Protein AF-A0A1G2T313-F1 (afdb_monomer)

Secondary structure (DSSP, 8-state):
-----S-HHHHHHGGG---HHHHHHHHHHTT-EEEEETTEEEEEE-TT---SS-GGGEEEEE-SS--HHHHHHHHHHHHHHT--HHHHHHHTT--

Foldseek 3Di:
DDPDQPCVVVLQVLQVPWDLVLVVQLLVLVVWDWDDDDPAWIFTFHPVDPPPPDPNTTQATRDPGDGSVRSSVSLSSVVVVPDDNVSSCVSSVND

Organism: NCBI:txid1802737

pLDDT: mean 89.37, std 10.84, range [43.0, 97.31]

Sequence (95 aa):
MSNDIKHKDLYLKLGNIKRAEEWLKAAETLNLRICGGGKHPYTIRDPKKPDDNGKGSLIAVIQTTLHKTINQKIFKEILKFGIPEEDIWRALDLL

Radius of gyration: 12.61 Å; Cα contacts (8 Å, |Δi|>4): 124; chains: 1; bounding box: 36×22×30 Å

Mean predicted aligned error: 4.47 Å

Nearest PDB structures (foldseek):
  4pav-assembly1_A  TM=7.462E-01  e=2.435E+00  Staphylococcus aureus
  4qfg-assembly1_A  TM=3.713E-01  e=2.148E+00  Rattus norvegicus
  8opt-assembly1_A  TM=2.198E-01  e=4.021E+00  Homo sapiens
  8oef-assembly1_A  TM=1.638E-01  e=3.776E+00  Homo sapiens

Structure (mmCIF, N/CA/C/O backbone):
data_AF-A0A1G2T313-F1
#
_entry.id   AF-A0A1G2T313-F1
#
loop_
_atom_site.group_PDB
_atom_site.id
_atom_site.type_symbol
_atom_site.label_atom_id
_atom_site.label_alt_id
_atom_site.label_comp_id
_atom_site.label_asym_id
_atom_site.label_entity_id
_atom_site.label_seq_id
_atom_site.pdbx_PDB_ins_code
_atom_site.Cartn_x
_atom_site.Cartn_y
_atom_site.Cartn_z
_atom_site.occupancy
_atom_site.B_iso_or_equiv
_atom_site.auth_seq_id
_atom_site.auth_comp_id
_atom_site.auth_asym_id
_atom_site.auth_atom_id
_atom_site.pdbx_PDB_model_num
ATOM 1 N N . MET A 1 1 ? -10.663 13.465 -9.514 1.00 43.00 1 MET A N 1
ATOM 2 C CA . MET A 1 1 ? -10.858 12.091 -9.009 1.00 43.00 1 MET A CA 1
ATOM 3 C C . MET A 1 1 ? -10.997 12.194 -7.507 1.00 43.00 1 MET A C 1
ATOM 5 O O . MET A 1 1 ? -10.080 12.696 -6.868 1.00 43.00 1 MET A O 1
ATOM 9 N N . SER A 1 2 ? -12.178 11.890 -6.978 1.00 43.44 2 SER A N 1
ATOM 10 C CA . SER A 1 2 ? -12.485 12.085 -5.562 1.00 43.44 2 SER A CA 1
ATOM 11 C C . SER A 1 2 ? -11.604 11.170 -4.711 1.00 43.44 2 SER A C 1
ATOM 13 O O . SER A 1 2 ? -11.679 9.954 -4.835 1.00 43.44 2 SER A O 1
ATOM 15 N N . ASN A 1 3 ? -10.760 11.761 -3.862 1.00 58.81 3 ASN A N 1
ATOM 16 C CA . ASN A 1 3 ? -9.906 11.075 -2.879 1.00 58.81 3 ASN A CA 1
ATOM 17 C C . ASN A 1 3 ? -10.719 10.536 -1.681 1.00 58.81 3 ASN A C 1
ATOM 19 O O . ASN A 1 3 ? -10.200 10.442 -0.566 1.00 58.81 3 ASN A O 1
ATOM 23 N N . ASP A 1 4 ? -12.005 10.255 -1.879 1.00 78.62 4 ASP A N 1
ATOM 24 C CA . ASP A 1 4 ? -12.901 9.831 -0.815 1.00 78.62 4 ASP A CA 1
ATOM 25 C C . ASP A 1 4 ? -12.676 8.35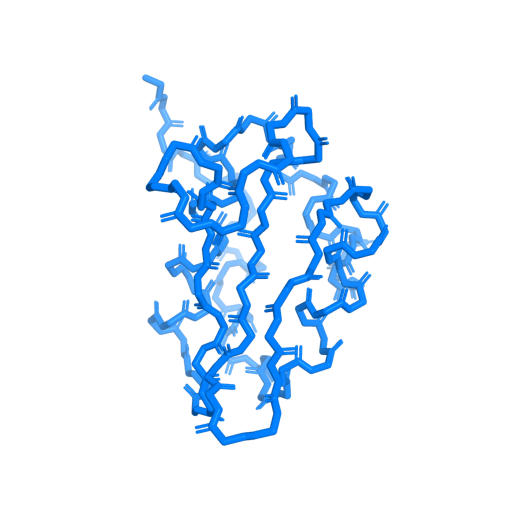1 -0.539 1.00 78.62 4 ASP A C 1
ATOM 27 O O . ASP A 1 4 ? -13.216 7.473 -1.205 1.00 78.62 4 ASP A O 1
ATOM 31 N N . ILE A 1 5 ? -11.827 8.101 0.453 1.00 88.31 5 ILE A N 1
ATOM 32 C CA . ILE A 1 5 ? -11.585 6.771 1.000 1.00 88.31 5 ILE A CA 1
ATOM 33 C C . ILE A 1 5 ? -12.864 6.318 1.703 1.00 88.31 5 ILE A C 1
ATOM 35 O O . ILE A 1 5 ? -13.298 6.949 2.677 1.00 88.31 5 ILE A O 1
ATOM 39 N N . LYS A 1 6 ? -13.461 5.238 1.200 1.00 91.19 6 LYS A N 1
ATOM 40 C CA . LYS A 1 6 ? -14.725 4.676 1.682 1.00 91.19 6 LYS A CA 1
ATOM 41 C C . LYS A 1 6 ? -14.549 4.050 3.065 1.00 91.19 6 LYS A C 1
ATOM 43 O O . LYS A 1 6 ? -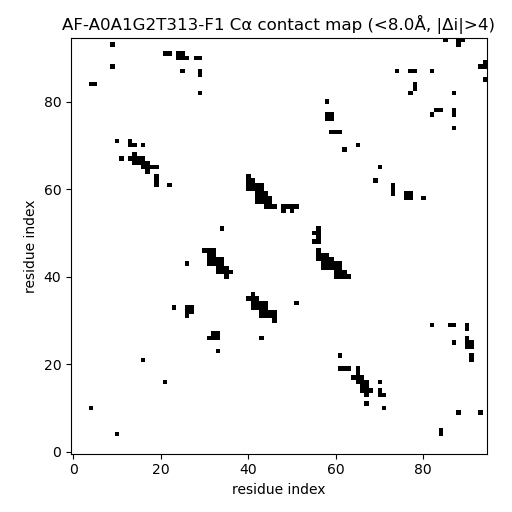15.303 4.381 3.981 1.00 91.19 6 LYS A O 1
ATOM 48 N N . HIS A 1 7 ? -13.518 3.225 3.255 1.00 92.62 7 HIS A N 1
ATOM 49 C CA . HIS A 1 7 ? -13.256 2.525 4.519 1.00 92.62 7 HIS A CA 1
ATOM 50 C C . HIS A 1 7 ? -12.354 3.350 5.444 1.00 92.62 7 HIS A C 1
ATOM 52 O O . HIS A 1 7 ? -11.151 3.108 5.595 1.00 92.62 7 HIS A O 1
ATOM 58 N N . LYS A 1 8 ? -12.933 4.384 6.065 1.00 91.94 8 LYS A N 1
ATOM 59 C CA . LYS A 1 8 ? -12.195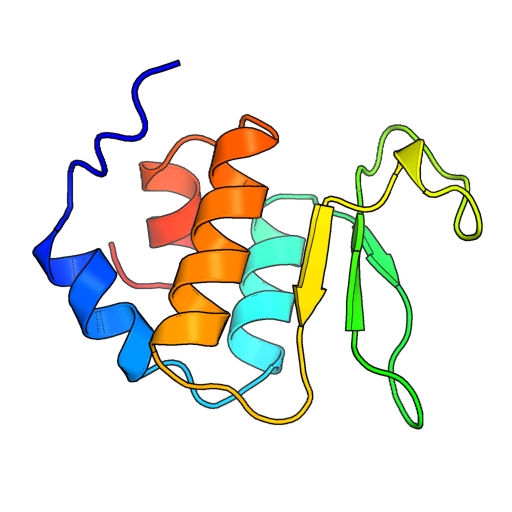 5.297 6.960 1.00 91.94 8 LYS A CA 1
ATOM 60 C C . LYS A 1 8 ? -11.606 4.586 8.181 1.00 91.94 8 LYS A C 1
ATOM 62 O O . LYS A 1 8 ? -10.553 4.996 8.666 1.00 91.94 8 LYS A O 1
ATOM 67 N N . ASP A 1 9 ? -12.256 3.539 8.674 1.00 93.69 9 ASP A N 1
ATOM 68 C CA . ASP A 1 9 ? -11.785 2.727 9.796 1.00 93.69 9 ASP A CA 1
ATOM 69 C C . ASP A 1 9 ? -10.520 1.929 9.425 1.00 93.69 9 ASP A C 1
ATOM 71 O O . ASP A 1 9 ? -9.526 1.991 10.154 1.00 93.69 9 ASP A O 1
ATOM 75 N N . LEU A 1 10 ? -10.497 1.278 8.255 1.00 94.88 10 LEU A N 1
ATOM 76 C CA . LEU A 1 10 ? -9.313 0.581 7.735 1.00 94.88 10 LEU A CA 1
ATOM 77 C C . LEU A 1 10 ? -8.165 1.565 7.478 1.00 94.88 10 LEU A C 1
ATOM 79 O O . LEU A 1 10 ? -7.012 1.322 7.842 1.00 94.88 10 LEU A O 1
ATOM 83 N N . TYR A 1 11 ? -8.493 2.751 6.972 1.00 95.12 11 TYR A N 1
ATOM 84 C CA . TYR A 1 11 ? -7.520 3.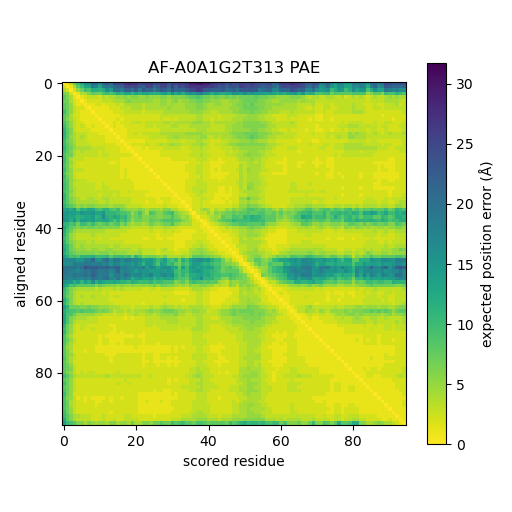816 6.757 1.00 95.12 11 TYR A CA 1
ATOM 85 C C . TYR A 1 11 ? -6.878 4.353 8.048 1.00 95.12 11 TYR A C 1
ATOM 87 O O . TYR A 1 11 ? -5.729 4.815 8.038 1.00 95.12 11 TYR A O 1
ATOM 95 N N . LEU A 1 12 ? -7.578 4.280 9.184 1.00 91.62 12 LEU A N 1
ATOM 96 C CA . LEU A 1 12 ? -6.988 4.550 10.498 1.00 91.62 12 LEU A CA 1
ATOM 97 C C . LEU A 1 12 ? -6.087 3.394 10.959 1.00 91.62 12 LEU A C 1
ATOM 99 O O . LEU A 1 12 ? -5.017 3.661 11.518 1.00 91.62 12 LEU A O 1
ATOM 103 N N . LYS A 1 13 ? -6.472 2.143 10.668 1.00 93.44 13 LYS A N 1
ATOM 104 C CA . LYS A 1 13 ? -5.693 0.927 10.975 1.00 93.44 13 LYS A CA 1
ATOM 105 C C . LYS A 1 13 ? -4.388 0.818 10.188 1.00 93.44 13 LYS A C 1
ATOM 107 O O . LYS A 1 13 ? -3.483 0.137 10.656 1.00 93.44 13 LYS A O 1
ATOM 112 N N . LEU A 1 14 ? -4.210 1.561 9.090 1.00 94.25 14 LEU A N 1
ATOM 113 C CA . LEU A 1 14 ? -2.919 1.665 8.387 1.00 94.25 14 LEU A CA 1
ATOM 114 C C . LEU A 1 14 ? -1.752 2.047 9.312 1.00 94.25 14 LEU A C 1
ATOM 116 O O . LEU A 1 14 ? -0.604 1.733 9.015 1.00 94.25 14 LEU A O 1
ATOM 120 N N . GLY A 1 15 ? -2.007 2.709 10.446 1.00 91.88 15 GLY A N 1
ATOM 121 C CA . GLY A 1 15 ? -0.981 2.967 11.460 1.00 91.88 15 GLY A CA 1
ATOM 122 C C . GLY A 1 15 ? -0.357 1.706 12.075 1.00 91.88 15 GLY A C 1
ATOM 123 O O . GLY A 1 15 ? 0.734 1.814 12.639 1.00 91.88 15 GLY A O 1
ATOM 124 N N . ASN A 1 16 ? -1.003 0.546 11.947 1.00 93.56 16 ASN A N 1
ATOM 125 C CA . ASN A 1 16 ? -0.570 -0.735 12.505 1.00 93.56 16 ASN A CA 1
ATOM 126 C C . ASN A 1 16 ? 0.411 -1.486 11.599 1.00 93.56 16 ASN A C 1
ATOM 128 O O . ASN A 1 16 ? 1.133 -2.338 12.101 1.00 93.56 16 ASN A O 1
ATOM 132 N N . ILE A 1 17 ? 0.498 -1.130 10.314 1.00 94.44 17 ILE A N 1
ATOM 133 C CA . ILE A 1 17 ? 1.494 -1.694 9.397 1.00 94.44 17 ILE A CA 1
AT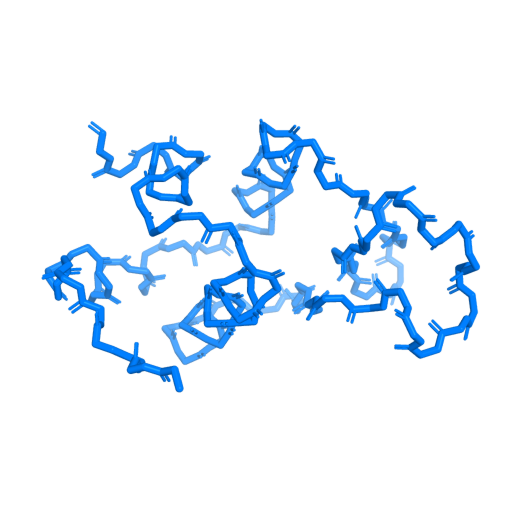OM 134 C C . ILE A 1 17 ? 2.866 -1.155 9.799 1.00 94.44 17 ILE A C 1
ATOM 136 O O . ILE A 1 17 ? 3.136 0.049 9.674 1.00 94.44 17 ILE A O 1
ATOM 140 N N . LYS A 1 18 ? 3.722 -2.031 10.327 1.00 93.88 18 LYS A N 1
ATOM 141 C CA . LYS A 1 18 ? 5.059 -1.659 10.828 1.00 93.88 18 LYS A CA 1
ATOM 142 C C . LYS A 1 18 ? 6.187 -2.197 9.966 1.00 93.88 18 LYS A C 1
ATOM 144 O O . LYS A 1 18 ? 7.300 -1.685 10.059 1.00 93.88 18 LYS A O 1
ATOM 149 N N . ARG A 1 19 ? 5.906 -3.211 9.151 1.00 91.88 19 ARG A N 1
ATOM 150 C CA . ARG A 1 19 ? 6.907 -3.936 8.375 1.00 91.88 19 ARG A CA 1
ATOM 151 C C . ARG A 1 19 ? 6.748 -3.643 6.891 1.00 91.88 19 ARG A C 1
ATOM 153 O O . ARG A 1 19 ? 5.636 -3.655 6.369 1.00 91.88 19 ARG A O 1
ATOM 160 N N . ALA A 1 20 ? 7.863 -3.373 6.215 1.00 92.62 20 ALA A N 1
ATOM 161 C CA . ALA A 1 20 ? 7.869 -3.124 4.775 1.00 92.62 20 ALA A CA 1
ATOM 162 C C . ALA A 1 20 ? 7.302 -4.324 4.007 1.00 92.62 20 ALA A C 1
ATOM 164 O O . ALA A 1 20 ? 6.579 -4.139 3.033 1.00 92.62 20 ALA A O 1
ATOM 165 N N . GLU A 1 21 ? 7.555 -5.533 4.504 1.00 92.50 21 GLU A N 1
ATOM 166 C CA . GLU A 1 21 ? 7.104 -6.814 3.965 1.00 92.50 21 GLU A CA 1
ATOM 167 C C . GLU A 1 21 ? 5.587 -6.887 3.761 1.00 92.50 21 GLU A C 1
ATOM 169 O O . GLU A 1 21 ? 5.138 -7.561 2.840 1.00 92.50 21 GLU A O 1
ATOM 174 N N . GLU A 1 22 ? 4.792 -6.190 4.576 1.00 95.06 22 GLU A N 1
ATOM 175 C CA . GLU A 1 22 ? 3.334 -6.131 4.410 1.00 95.06 22 GLU A CA 1
ATOM 176 C C . GLU A 1 22 ? 2.964 -5.383 3.117 1.00 95.06 22 GLU A C 1
ATOM 178 O O . GLU A 1 22 ? 2.160 -5.866 2.323 1.00 95.06 22 GLU A O 1
ATOM 183 N N . TRP A 1 23 ? 3.630 -4.258 2.837 1.00 96.31 23 TRP A N 1
ATOM 184 C CA . TRP A 1 23 ? 3.463 -3.532 1.574 1.00 96.31 23 TRP A CA 1
ATOM 185 C C . TRP A 1 23 ? 4.065 -4.266 0.377 1.00 96.31 23 TRP A C 1
ATOM 187 O O . TRP A 1 23 ? 3.530 -4.149 -0.723 1.00 96.31 23 TRP A O 1
ATOM 197 N N . LEU A 1 24 ? 5.156 -5.013 0.569 1.00 95.38 24 LEU A N 1
ATOM 198 C CA . LEU A 1 24 ? 5.754 -5.821 -0.498 1.00 95.38 24 LEU A CA 1
ATOM 199 C C . LEU A 1 24 ? 4.799 -6.938 -0.930 1.00 95.38 24 LEU A C 1
ATOM 201 O O . LEU A 1 24 ? 4.475 -7.035 -2.109 1.00 95.38 24 LEU A O 1
ATOM 205 N N . LYS A 1 25 ? 4.255 -7.703 0.022 1.00 96.31 25 LYS A N 1
ATOM 206 C CA . LYS A 1 25 ? 3.250 -8.740 -0.263 1.00 96.31 25 LYS A CA 1
ATOM 207 C C . LYS A 1 25 ? 1.994 -8.166 -0.914 1.00 96.31 25 LYS A C 1
ATOM 209 O O . LYS A 1 25 ? 1.463 -8.755 -1.856 1.00 96.31 25 LYS A O 1
ATOM 214 N N . ALA A 1 26 ? 1.540 -7.002 -0.447 1.00 97.00 26 ALA A N 1
ATOM 215 C CA . ALA A 1 26 ? 0.403 -6.327 -1.055 1.00 97.00 26 ALA A CA 1
ATOM 216 C C . ALA A 1 26 ? 0.703 -5.921 -2.505 1.00 97.00 26 ALA A C 1
ATOM 218 O O . ALA A 1 26 ? -0.100 -6.176 -3.397 1.00 97.00 26 ALA A O 1
ATOM 219 N N . ALA A 1 27 ? 1.877 -5.342 -2.768 1.00 96.25 27 ALA A N 1
ATOM 220 C CA . ALA A 1 27 ? 2.289 -4.972 -4.118 1.00 96.25 27 ALA A CA 1
ATOM 221 C C . ALA A 1 27 ? 2.390 -6.193 -5.052 1.00 96.25 27 ALA A C 1
ATOM 223 O O . ALA A 1 27 ? 1.901 -6.116 -6.178 1.00 96.25 27 ALA A O 1
ATOM 224 N N . GLU A 1 28 ? 2.936 -7.319 -4.582 1.00 95.44 28 GLU A N 1
ATOM 225 C CA . GLU A 1 28 ? 2.962 -8.586 -5.332 1.00 95.44 28 GLU A CA 1
ATOM 226 C C . GLU A 1 28 ? 1.548 -9.078 -5.664 1.00 95.44 28 GLU A C 1
ATOM 228 O O . GLU A 1 28 ? 1.255 -9.384 -6.819 1.00 95.44 28 GLU A O 1
ATOM 233 N N . THR A 1 29 ? 0.644 -9.076 -4.680 1.00 97.19 29 THR A N 1
ATOM 234 C CA . THR A 1 29 ? -0.763 -9.487 -4.852 1.00 97.19 29 THR A CA 1
ATOM 235 C C . THR A 1 29 ? -1.492 -8.614 -5.877 1.00 97.19 29 THR A C 1
ATOM 237 O O . THR A 1 29 ? -2.309 -9.098 -6.659 1.00 97.19 29 THR A O 1
ATOM 240 N N . LEU A 1 30 ? -1.158 -7.324 -5.920 1.00 96.62 30 LEU A N 1
ATOM 241 C CA . LEU A 1 30 ? -1.701 -6.354 -6.872 1.00 96.62 30 LEU A CA 1
ATOM 242 C C . LEU A 1 30 ? -1.015 -6.395 -8.250 1.00 96.62 30 LEU A C 1
ATOM 244 O O . LEU A 1 30 ? -1.317 -5.558 -9.102 1.00 96.62 30 LEU A O 1
ATOM 248 N N . ASN A 1 31 ? -0.101 -7.344 -8.488 1.00 95.44 31 ASN A N 1
ATOM 249 C CA . ASN A 1 31 ? 0.726 -7.440 -9.696 1.00 95.44 31 ASN A CA 1
ATOM 250 C C . ASN A 1 31 ? 1.519 -6.153 -9.996 1.00 95.44 31 ASN A C 1
ATOM 252 O O . ASN A 1 31 ? 1.774 -5.819 -11.156 1.00 95.44 31 ASN A O 1
ATOM 256 N N . LEU A 1 32 ? 1.905 -5.411 -8.957 1.00 94.31 32 LEU A N 1
ATOM 257 C CA . LEU A 1 32 ? 2.776 -4.248 -9.073 1.00 94.31 32 LEU A CA 1
ATOM 258 C C . LEU A 1 32 ? 4.236 -4.687 -9.024 1.00 94.31 32 LEU A C 1
ATOM 260 O O . LEU A 1 32 ? 4.602 -5.669 -8.379 1.00 94.31 32 LEU A O 1
ATOM 264 N N . ARG A 1 33 ? 5.101 -3.929 -9.696 1.00 93.00 33 ARG A N 1
ATOM 265 C CA . ARG A 1 33 ? 6.529 -4.232 -9.712 1.00 93.00 33 ARG A CA 1
ATOM 266 C C . ARG A 1 33 ? 7.196 -3.675 -8.459 1.00 93.00 33 ARG A C 1
ATOM 268 O O . ARG A 1 33 ? 6.934 -2.541 -8.065 1.00 93.00 33 ARG A O 1
ATOM 275 N N . ILE A 1 34 ? 8.106 -4.443 -7.874 1.00 92.62 34 ILE A N 1
ATOM 276 C CA . ILE A 1 34 ? 8.920 -4.023 -6.731 1.00 92.62 34 ILE A CA 1
ATOM 277 C C . ILE A 1 34 ? 10.372 -3.909 -7.188 1.00 92.62 34 ILE A C 1
ATOM 279 O O . ILE A 1 34 ? 10.908 -4.837 -7.792 1.00 92.62 34 ILE A O 1
ATOM 283 N N . CYS A 1 35 ? 11.013 -2.782 -6.884 1.00 89.94 35 CYS A N 1
ATOM 284 C CA . CYS A 1 35 ? 12.428 -2.552 -7.176 1.00 89.94 35 CYS A CA 1
ATOM 285 C C . CYS A 1 35 ? 13.159 -2.005 -5.944 1.00 89.94 35 CYS A C 1
ATOM 287 O O . CYS A 1 35 ? 12.586 -1.247 -5.155 1.00 89.94 35 CYS A O 1
ATOM 289 N N . GLY A 1 36 ? 14.450 -2.320 -5.827 1.00 85.00 36 GLY A N 1
ATOM 290 C CA . GLY A 1 36 ? 15.311 -1.872 -4.728 1.00 85.00 36 GLY A CA 1
ATOM 291 C C . GLY A 1 36 ? 15.401 -2.878 -3.577 1.00 85.00 36 GLY A C 1
ATOM 292 O O . GLY A 1 36 ? 15.161 -4.067 -3.767 1.00 85.00 36 GLY A O 1
ATOM 293 N N . GLY A 1 37 ? 15.782 -2.388 -2.396 1.00 78.12 37 GLY A N 1
ATOM 294 C CA . GLY A 1 37 ? 16.054 -3.199 -1.206 1.00 78.12 37 GLY A CA 1
ATOM 295 C C . GLY A 1 37 ? 17.501 -3.091 -0.712 1.00 78.12 37 GLY A C 1
ATOM 296 O O . GLY A 1 37 ? 18.390 -2.571 -1.392 1.00 78.12 37 GLY A O 1
ATOM 297 N N . GLY A 1 38 ? 17.750 -3.561 0.512 1.00 77.94 38 GLY A N 1
ATOM 298 C CA . GLY A 1 38 ? 19.067 -3.494 1.152 1.00 77.94 38 GLY A CA 1
ATOM 299 C C . GLY A 1 38 ? 19.405 -2.093 1.674 1.00 77.94 38 GLY A C 1
ATOM 300 O O . GLY A 1 38 ? 18.818 -1.642 2.653 1.00 77.94 38 GLY A O 1
ATOM 301 N N . LYS A 1 39 ? 20.373 -1.405 1.047 1.00 81.69 39 LYS A N 1
ATOM 302 C CA . LYS A 1 39 ? 20.833 -0.060 1.472 1.00 81.69 39 LYS A CA 1
ATOM 303 C C . LYS A 1 39 ? 19.874 1.074 1.092 1.00 81.69 39 LYS A C 1
ATOM 305 O O . LYS A 1 39 ? 19.992 2.172 1.631 1.00 81.69 39 LYS A O 1
ATOM 310 N N . HIS A 1 40 ? 18.951 0.823 0.165 1.00 81.50 40 HIS A N 1
ATOM 311 C CA . HIS A 1 40 ? 17.970 1.797 -0.302 1.00 81.50 40 HIS A CA 1
ATOM 312 C C . HIS A 1 40 ? 16.542 1.319 -0.004 1.00 81.50 40 HIS A C 1
ATOM 314 O O . HIS A 1 40 ? 16.305 0.108 0.018 1.00 81.50 40 HIS A O 1
ATOM 320 N N . PRO A 1 41 ? 15.585 2.245 0.200 1.00 88.88 41 PRO A N 1
ATOM 321 C CA . PRO A 1 41 ? 14.176 1.902 0.366 1.00 88.88 41 PRO A CA 1
ATOM 322 C C . PRO A 1 41 ? 13.628 1.099 -0.820 1.00 88.88 41 PRO A C 1
ATOM 324 O O . PRO A 1 41 ? 14.071 1.280 -1.958 1.00 88.88 41 PRO A O 1
ATOM 327 N N . TYR A 1 42 ? 12.625 0.259 -0.569 1.00 92.69 42 TYR A N 1
ATOM 328 C CA . TYR A 1 42 ? 11.889 -0.398 -1.647 1.00 92.69 42 TYR A CA 1
ATOM 329 C C . TYR A 1 42 ? 11.018 0.614 -2.400 1.00 92.69 42 TYR A C 1
ATOM 331 O O . TYR A 1 42 ? 10.526 1.595 -1.834 1.00 92.69 42 TYR A O 1
ATOM 339 N N . THR A 1 43 ? 10.792 0.360 -3.685 1.00 93.38 43 THR A N 1
ATOM 340 C CA . THR A 1 43 ? 9.903 1.159 -4.536 1.00 93.38 43 THR A CA 1
ATOM 341 C C . THR A 1 43 ? 8.874 0.273 -5.217 1.00 93.38 43 THR A C 1
ATOM 343 O O . THR A 1 43 ? 9.217 -0.791 -5.725 1.00 93.38 43 THR A O 1
ATOM 346 N N . ILE A 1 44 ? 7.623 0.730 -5.229 1.00 94.31 44 ILE A N 1
ATOM 347 C CA . ILE A 1 44 ? 6.517 0.140 -5.985 1.00 94.31 44 ILE A CA 1
ATOM 348 C C . ILE A 1 44 ? 6.433 0.882 -7.318 1.00 94.31 44 ILE A C 1
ATOM 350 O O . ILE A 1 44 ? 6.441 2.120 -7.345 1.00 94.31 44 ILE A O 1
ATOM 354 N N . ARG A 1 45 ? 6.370 0.136 -8.418 1.00 92.88 45 ARG A N 1
ATOM 355 C CA . ARG A 1 45 ? 6.446 0.656 -9.781 1.00 92.88 45 ARG A CA 1
ATOM 356 C C . ARG A 1 45 ? 5.386 0.059 -10.695 1.00 92.88 45 ARG A C 1
ATOM 358 O O . ARG A 1 45 ? 4.923 -1.062 -10.495 1.00 92.88 45 ARG A O 1
ATOM 365 N N . ASP A 1 46 ? 5.034 0.833 -11.715 1.00 91.56 46 ASP A N 1
ATOM 366 C CA . ASP A 1 46 ? 4.137 0.427 -12.790 1.00 91.56 46 ASP A CA 1
ATOM 367 C C . ASP A 1 46 ? 4.780 -0.719 -13.597 1.00 91.56 46 ASP A C 1
ATOM 369 O O . ASP A 1 46 ? 5.819 -0.507 -14.232 1.00 91.56 46 ASP A O 1
ATOM 373 N N . PRO A 1 47 ? 4.182 -1.924 -13.617 1.00 89.69 47 PRO A N 1
ATOM 374 C CA . PRO A 1 47 ? 4.726 -3.062 -14.357 1.00 89.69 47 PRO A CA 1
ATOM 375 C C . PRO A 1 47 ? 4.734 -2.836 -15.877 1.00 89.69 47 PRO A C 1
ATOM 377 O O . PRO A 1 47 ? 5.520 -3.465 -16.583 1.00 89.69 47 PRO A O 1
ATOM 380 N N . LYS A 1 48 ? 3.898 -1.929 -16.402 1.00 88.19 48 LYS A N 1
ATOM 381 C CA . LYS A 1 48 ? 3.797 -1.640 -17.843 1.00 88.19 48 LYS A CA 1
ATOM 382 C C . LYS A 1 48 ? 4.868 -0.667 -18.336 1.00 88.19 48 LYS A C 1
ATOM 384 O O . LYS A 1 48 ? 5.018 -0.489 -19.544 1.00 88.19 48 LYS A O 1
ATOM 389 N N . LYS A 1 49 ? 5.609 -0.028 -17.426 1.00 83.88 49 LYS A N 1
ATOM 390 C CA . LYS A 1 49 ? 6.688 0.917 -17.743 1.00 83.88 49 LYS A CA 1
ATOM 391 C C . LYS A 1 49 ? 7.992 0.431 -17.107 1.00 83.88 49 LYS A C 1
ATOM 393 O O . LYS A 1 49 ? 8.315 0.842 -15.996 1.00 83.88 49 LYS A O 1
ATOM 398 N N . PRO A 1 50 ? 8.763 -0.425 -17.796 1.00 67.12 50 PRO A N 1
ATOM 399 C CA . PRO A 1 50 ? 9.877 -1.148 -17.186 1.00 67.12 50 PRO A CA 1
ATOM 400 C C . PRO A 1 50 ? 11.137 -0.305 -16.917 1.00 67.12 50 PRO A C 1
ATOM 402 O O . PRO A 1 50 ? 12.137 -0.856 -16.467 1.00 67.12 50 PRO A O 1
ATOM 405 N N . ASP A 1 51 ? 11.110 1.009 -17.153 1.00 74.69 51 ASP A N 1
ATOM 406 C CA . ASP A 1 51 ? 12.243 1.886 -16.860 1.00 74.69 51 ASP A CA 1
ATOM 407 C C . ASP A 1 51 ? 12.417 2.071 -15.341 1.00 74.69 51 ASP A C 1
ATOM 409 O O . ASP A 1 51 ? 11.679 2.815 -14.686 1.00 74.69 51 ASP A O 1
ATOM 413 N N . ASP A 1 52 ? 13.411 1.377 -14.787 1.00 63.69 52 ASP A N 1
ATOM 414 C CA . ASP A 1 52 ? 13.760 1.402 -13.365 1.00 63.69 52 ASP A CA 1
ATOM 415 C C . ASP A 1 52 ? 14.379 2.730 -12.911 1.00 63.69 52 ASP A C 1
ATOM 417 O O . ASP A 1 52 ? 14.356 3.052 -11.720 1.00 63.69 52 ASP A O 1
ATOM 421 N N . ASN A 1 53 ? 14.872 3.549 -13.838 1.00 65.31 53 ASN A N 1
ATOM 422 C CA . ASN A 1 53 ? 15.476 4.847 -13.528 1.00 65.31 53 ASN A CA 1
ATOM 423 C C . ASN A 1 53 ? 14.540 6.019 -13.861 1.00 65.31 53 ASN A C 1
ATOM 425 O O . ASN A 1 53 ? 14.719 7.131 -13.355 1.00 65.31 53 ASN A O 1
ATOM 429 N N . GLY A 1 54 ? 13.497 5.769 -14.650 1.00 63.47 54 GLY A N 1
ATOM 430 C CA . GLY A 1 54 ? 12.486 6.748 -15.017 1.00 63.47 54 GLY A CA 1
ATOM 431 C C . GLY A 1 54 ? 11.557 7.111 -13.859 1.00 63.47 54 GLY A C 1
ATOM 432 O O . GLY A 1 54 ? 10.951 6.253 -13.216 1.00 63.47 54 GLY A O 1
ATOM 433 N N . LYS A 1 55 ? 11.344 8.416 -13.640 1.00 66.50 55 LYS A N 1
ATOM 434 C CA . LYS A 1 55 ? 10.298 8.925 -12.728 1.00 66.50 55 LYS A CA 1
ATOM 435 C C . LYS A 1 55 ? 8.885 8.505 -13.156 1.00 66.50 55 LYS A C 1
ATOM 437 O O . LYS A 1 55 ? 7.978 8.511 -12.335 1.00 66.50 55 LYS A O 1
ATOM 442 N N . GLY A 1 56 ? 8.698 8.150 -14.430 1.00 74.31 56 GLY A N 1
ATOM 443 C CA . GLY A 1 56 ? 7.395 7.819 -15.009 1.00 74.31 56 GLY A CA 1
ATOM 444 C C . GLY A 1 56 ? 6.823 6.458 -14.599 1.00 74.31 56 GLY A C 1
ATOM 445 O O . GLY A 1 56 ? 5.640 6.230 -14.850 1.00 74.31 56 GLY A O 1
ATOM 446 N N . SER A 1 57 ? 7.635 5.576 -14.002 1.00 85.88 57 SER A N 1
ATOM 447 C CA . SER A 1 57 ? 7.206 4.260 -13.501 1.00 85.88 57 SER A CA 1
ATOM 448 C C . SER A 1 57 ? 7.009 4.226 -11.984 1.00 85.88 57 SER A C 1
ATOM 450 O O . SER A 1 57 ? 6.415 3.280 -11.483 1.00 85.88 57 SER A O 1
ATOM 452 N N . LEU A 1 58 ? 7.486 5.225 -11.232 1.00 91.31 58 LEU A N 1
ATOM 453 C CA . LEU A 1 58 ? 7.405 5.225 -9.771 1.00 91.31 58 LEU A CA 1
ATOM 454 C C . LEU A 1 58 ? 5.970 5.482 -9.298 1.00 91.31 58 LEU A C 1
ATOM 456 O O . LEU A 1 58 ? 5.409 6.538 -9.579 1.00 91.31 58 LEU A O 1
ATOM 460 N N . ILE A 1 59 ? 5.423 4.543 -8.524 1.00 93.75 59 ILE A N 1
ATOM 461 C CA . ILE A 1 59 ? 4.125 4.689 -7.855 1.00 93.75 59 ILE A CA 1
ATOM 462 C C . ILE A 1 59 ? 4.356 5.165 -6.423 1.00 93.75 59 ILE A C 1
ATOM 464 O O . ILE A 1 59 ? 3.910 6.241 -6.041 1.00 93.75 59 ILE A O 1
ATOM 468 N N . ALA A 1 60 ? 5.099 4.394 -5.626 1.00 94.81 60 ALA A N 1
ATOM 469 C CA . ALA A 1 60 ? 5.318 4.704 -4.217 1.00 94.81 60 ALA A CA 1
ATOM 470 C C . ALA A 1 60 ? 6.704 4.265 -3.735 1.00 94.81 60 ALA A C 1
ATOM 472 O O . ALA A 1 60 ? 7.331 3.368 -4.294 1.00 94.81 60 ALA A O 1
ATOM 473 N N . VAL A 1 61 ? 7.169 4.891 -2.656 1.00 94.12 61 VAL A N 1
ATOM 474 C CA . VAL A 1 61 ? 8.399 4.513 -1.949 1.00 94.12 61 VAL A CA 1
ATOM 475 C C . VAL A 1 61 ? 8.011 3.951 -0.587 1.00 94.12 61 VAL A C 1
ATOM 477 O O . VAL A 1 61 ? 7.339 4.635 0.190 1.00 94.12 61 VAL A O 1
ATOM 480 N N . ILE A 1 62 ? 8.456 2.735 -0.286 1.00 93.81 62 ILE A N 1
ATOM 481 C CA . ILE A 1 62 ? 8.282 2.100 1.020 1.00 93.81 62 ILE A CA 1
ATOM 482 C C . ILE A 1 62 ? 9.511 2.455 1.855 1.00 93.81 62 ILE A C 1
ATOM 484 O O .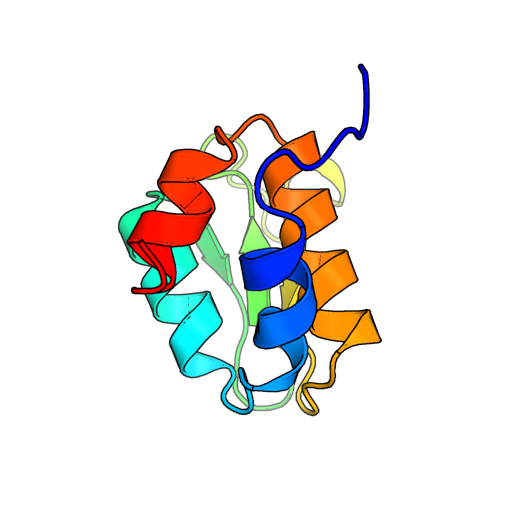 ILE A 1 62 ? 10.598 1.913 1.657 1.00 93.81 62 ILE A O 1
ATOM 488 N N . GLN A 1 63 ? 9.345 3.423 2.757 1.00 87.12 63 GLN A N 1
ATOM 489 C CA . GLN A 1 63 ? 10.422 3.866 3.641 1.00 87.12 63 GLN A CA 1
ATOM 490 C C . GLN A 1 63 ? 10.821 2.768 4.632 1.00 87.12 63 GLN A C 1
ATOM 492 O O . GLN A 1 63 ? 10.030 1.884 4.952 1.00 87.12 63 GLN A O 1
ATOM 497 N N . THR A 1 64 ? 12.041 2.866 5.160 1.00 82.06 64 THR A N 1
ATOM 498 C CA . THR A 1 64 ? 12.562 1.952 6.189 1.00 82.06 64 THR A CA 1
ATOM 499 C C . THR A 1 64 ? 11.762 2.012 7.486 1.00 82.06 64 THR A C 1
ATOM 501 O O . THR A 1 64 ? 11.580 0.994 8.145 1.00 82.06 64 THR A O 1
ATOM 504 N N . THR A 1 65 ? 11.247 3.192 7.835 1.00 87.88 65 THR A N 1
ATOM 505 C CA . THR A 1 65 ? 10.396 3.388 9.009 1.00 87.88 65 THR A CA 1
ATOM 506 C C . THR A 1 65 ? 8.962 3.627 8.570 1.00 87.88 65 THR A C 1
ATOM 508 O O . THR A 1 65 ? 8.676 4.611 7.886 1.00 87.88 65 THR A O 1
ATOM 511 N N . LEU A 1 66 ? 8.042 2.770 9.012 1.00 93.38 66 LEU A N 1
ATOM 512 C CA . LEU A 1 66 ? 6.620 2.897 8.710 1.00 93.38 66 LEU A CA 1
ATOM 513 C C . LEU A 1 66 ? 5.832 3.429 9.906 1.00 93.38 66 LEU A C 1
ATOM 515 O O . LEU A 1 66 ? 5.942 2.967 11.042 1.00 93.38 66 LEU A O 1
ATOM 519 N N . HIS A 1 67 ? 5.004 4.428 9.627 1.00 93.62 67 HIS A N 1
ATOM 520 C CA . HIS A 1 67 ? 4.040 4.988 10.561 1.00 93.62 67 HIS A CA 1
ATOM 521 C C . HIS A 1 67 ? 2.807 5.461 9.795 1.00 93.62 67 HIS A C 1
ATOM 523 O O . HIS A 1 67 ? 2.814 5.528 8.565 1.00 93.62 67 HIS A O 1
ATOM 529 N N . LYS A 1 68 ? 1.755 5.828 10.534 1.00 94.19 68 LYS A N 1
ATOM 530 C CA . LYS A 1 68 ? 0.436 6.180 9.992 1.00 94.19 68 LYS A CA 1
ATOM 531 C C . LYS A 1 68 ? 0.511 7.079 8.756 1.00 94.19 68 LYS A C 1
ATOM 533 O O . LYS A 1 68 ? -0.017 6.704 7.718 1.00 94.19 68 LYS A O 1
ATOM 538 N N . THR A 1 69 ? 1.198 8.217 8.838 1.00 93.81 69 THR A N 1
ATOM 539 C CA . THR A 1 69 ? 1.299 9.184 7.733 1.00 93.81 69 THR A CA 1
ATOM 540 C C . THR A 1 69 ? 1.977 8.603 6.491 1.00 93.81 69 THR A C 1
ATOM 542 O O . THR A 1 69 ? 1.502 8.830 5.380 1.00 93.81 69 THR A O 1
ATOM 545 N N . ILE A 1 70 ? 3.050 7.821 6.657 1.00 94.88 70 ILE A N 1
ATOM 546 C CA . ILE A 1 70 ? 3.732 7.159 5.535 1.00 94.88 70 ILE A CA 1
ATOM 547 C C . ILE A 1 70 ? 2.832 6.096 4.905 1.00 94.88 70 ILE A C 1
ATOM 549 O O . ILE A 1 70 ? 2.657 6.108 3.691 1.00 94.88 70 ILE A O 1
ATOM 553 N N . ASN A 1 71 ? 2.213 5.227 5.705 1.00 96.81 71 ASN A N 1
ATOM 554 C CA . ASN A 1 71 ? 1.336 4.170 5.189 1.00 96.81 71 ASN A CA 1
ATOM 555 C C . ASN A 1 71 ? 0.140 4.757 4.435 1.00 96.81 71 ASN A C 1
ATOM 557 O O . ASN A 1 71 ? -0.201 4.318 3.342 1.00 96.81 71 ASN A O 1
ATOM 561 N N . GLN A 1 72 ? -0.445 5.821 4.977 1.00 95.81 72 GLN A N 1
ATOM 562 C CA . GLN A 1 72 ? -1.508 6.578 4.331 1.00 95.81 72 GLN A CA 1
ATOM 563 C C . GLN A 1 72 ? -1.073 7.223 3.011 1.00 95.81 72 GLN A C 1
ATOM 565 O O . GLN A 1 72 ? -1.856 7.273 2.062 1.00 95.81 72 GLN A O 1
ATOM 570 N N . LYS A 1 73 ? 0.173 7.704 2.930 1.00 95.88 73 LYS A N 1
ATOM 571 C CA . LYS A 1 73 ? 0.741 8.221 1.684 1.00 95.88 73 LYS A CA 1
ATOM 572 C C . LYS A 1 73 ? 0.903 7.108 0.648 1.00 95.88 73 LYS A C 1
ATOM 574 O O . LYS A 1 73 ? 0.439 7.287 -0.470 1.00 95.88 73 LYS A O 1
ATOM 579 N N . ILE A 1 74 ? 1.504 5.974 1.018 1.00 96.38 74 ILE A N 1
ATOM 580 C CA . ILE A 1 74 ? 1.681 4.818 0.120 1.00 96.38 74 ILE A CA 1
ATOM 581 C C . ILE A 1 74 ? 0.323 4.369 -0.429 1.00 96.38 74 ILE A C 1
ATOM 583 O O . ILE A 1 74 ? 0.155 4.281 -1.642 1.00 96.38 74 ILE A O 1
ATOM 587 N N . PHE A 1 75 ? -0.664 4.194 0.454 1.00 96.94 75 PHE A N 1
ATOM 588 C CA . PHE A 1 75 ? -2.030 3.834 0.081 1.00 96.94 75 PHE A CA 1
ATOM 589 C C . PHE A 1 75 ? -2.617 4.785 -0.970 1.00 96.94 75 PHE A C 1
ATOM 591 O O . PHE A 1 75 ? -3.131 4.351 -1.998 1.00 96.94 75 PHE A O 1
ATOM 598 N N . LYS A 1 76 ? -2.507 6.099 -0.737 1.00 95.94 76 LYS A N 1
ATOM 599 C CA . LYS A 1 76 ? -3.026 7.119 -1.656 1.00 95.94 76 LYS A CA 1
ATOM 600 C C . LYS A 1 76 ? -2.331 7.114 -3.010 1.00 95.94 76 LYS A C 1
ATOM 602 O O . LYS A 1 76 ? -3.005 7.328 -4.010 1.00 95.94 76 LYS A O 1
ATOM 607 N N . GLU A 1 77 ? -1.021 6.892 -3.060 1.00 95.88 77 GLU A N 1
ATOM 608 C CA . GLU A 1 77 ? -0.310 6.820 -4.340 1.00 95.88 77 GLU A CA 1
ATOM 609 C C . GLU A 1 77 ? -0.731 5.582 -5.148 1.00 95.88 77 GLU A C 1
ATOM 611 O O . GLU A 1 77 ? -0.962 5.694 -6.350 1.00 95.88 77 GLU A O 1
ATOM 616 N N . ILE A 1 78 ? -0.927 4.429 -4.496 1.00 95.94 78 ILE A N 1
ATOM 617 C CA . ILE A 1 78 ? -1.444 3.213 -5.152 1.00 95.94 78 ILE A CA 1
ATOM 618 C C . ILE A 1 78 ? -2.885 3.429 -5.645 1.00 95.94 78 ILE A C 1
ATOM 620 O O . ILE A 1 78 ? -3.213 3.088 -6.782 1.00 95.94 78 ILE A O 1
ATOM 624 N N . LEU A 1 79 ? -3.733 4.066 -4.833 1.00 95.12 79 LEU A N 1
ATOM 625 C CA . LEU A 1 79 ? -5.098 4.425 -5.227 1.00 95.12 79 LEU A CA 1
ATOM 626 C C . LEU A 1 79 ? -5.105 5.395 -6.421 1.00 95.12 79 LEU A C 1
ATOM 628 O O . LEU A 1 79 ? -5.860 5.216 -7.373 1.00 95.12 79 LEU A O 1
ATOM 632 N N . LYS A 1 80 ? -4.229 6.406 -6.404 1.00 93.81 80 LYS A N 1
ATOM 633 C CA . LYS A 1 80 ? -4.078 7.393 -7.485 1.00 93.81 80 LYS A CA 1
ATOM 634 C C . LYS A 1 80 ? -3.544 6.770 -8.774 1.00 93.81 80 LYS A C 1
ATOM 636 O O . LYS A 1 80 ? -3.894 7.239 -9.854 1.00 93.81 80 LYS A O 1
ATOM 641 N N . PHE A 1 81 ? -2.715 5.732 -8.669 1.00 93.38 81 PHE A N 1
ATOM 642 C CA . PHE A 1 81 ? -2.276 4.945 -9.820 1.00 93.38 81 PHE A CA 1
ATOM 643 C C . PHE A 1 81 ? -3.449 4.231 -10.515 1.00 93.38 81 PHE A C 1
ATOM 645 O O . PHE A 1 81 ? -3.388 3.995 -11.719 1.00 93.38 81 PHE A O 1
ATOM 652 N N . GLY A 1 82 ? -4.542 3.973 -9.790 1.00 93.56 82 GLY A N 1
ATOM 653 C CA . GLY A 1 82 ? -5.790 3.446 -10.341 1.00 93.56 82 GLY A CA 1
ATOM 654 C C . GLY A 1 82 ? -6.167 2.059 -9.829 1.00 93.56 82 GLY A C 1
ATOM 655 O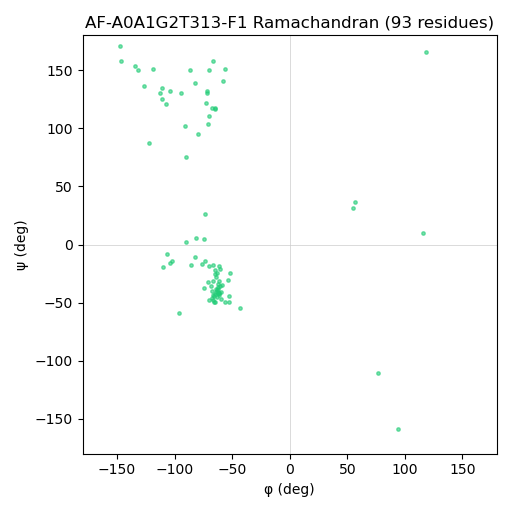 O . GLY A 1 82 ? -7.095 1.462 -10.368 1.00 93.56 82 GLY A O 1
ATOM 656 N N . ILE A 1 83 ? -5.479 1.542 -8.804 1.00 95.25 83 ILE A N 1
ATOM 657 C CA . ILE A 1 83 ? -5.903 0.308 -8.136 1.00 95.25 83 ILE A CA 1
ATOM 658 C C . ILE A 1 83 ? -7.156 0.603 -7.298 1.00 95.25 83 ILE A C 1
ATOM 660 O O . ILE A 1 83 ? -7.144 1.565 -6.524 1.00 95.25 83 ILE A O 1
ATOM 664 N N . PRO A 1 84 ? -8.230 -0.197 -7.418 1.00 95.31 84 PRO A N 1
ATOM 665 C CA . PRO A 1 84 ? -9.424 -0.038 -6.598 1.00 95.31 84 PRO A CA 1
ATOM 666 C C . PRO A 1 84 ? -9.124 -0.137 -5.101 1.00 95.31 84 PRO A C 1
ATOM 668 O O . PRO A 1 84 ? -8.358 -0.987 -4.662 1.00 95.31 84 PRO A O 1
ATOM 671 N N . GLU A 1 85 ? -9.784 0.703 -4.302 1.00 95.19 85 GLU A N 1
ATOM 672 C CA . GLU A 1 85 ? -9.591 0.762 -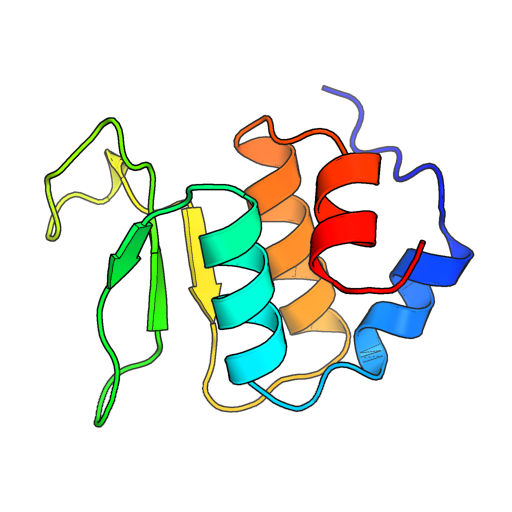2.847 1.00 95.19 85 GLU A CA 1
ATOM 673 C C . GLU A 1 85 ? -9.733 -0.614 -2.167 1.00 95.19 85 GLU A C 1
ATOM 675 O O . GLU A 1 85 ? -8.901 -0.982 -1.343 1.00 95.19 85 GLU A O 1
ATOM 680 N N . GLU A 1 86 ? -10.760 -1.385 -2.541 1.00 95.94 86 GLU A N 1
ATOM 681 C CA . GLU A 1 86 ? -11.020 -2.722 -1.991 1.00 95.94 86 GLU A CA 1
ATOM 682 C C . GLU A 1 86 ? -9.890 -3.710 -2.272 1.00 95.94 86 GLU A C 1
ATOM 684 O O . GLU A 1 86 ? -9.545 -4.503 -1.399 1.00 95.94 86 GLU A O 1
ATOM 689 N N . ASP A 1 87 ? -9.286 -3.646 -3.457 1.00 97.31 87 ASP A N 1
ATOM 690 C CA . ASP A 1 87 ? -8.196 -4.549 -3.821 1.00 97.31 87 ASP A CA 1
ATOM 691 C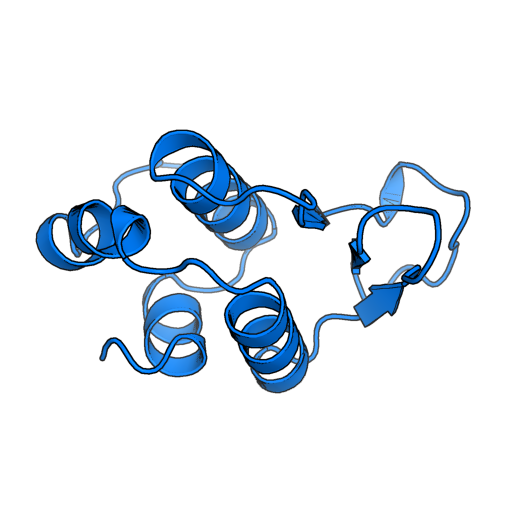 C . ASP A 1 87 ? -6.950 -4.242 -2.990 1.00 97.31 87 ASP A C 1
ATOM 693 O O . ASP A 1 87 ? -6.261 -5.161 -2.554 1.00 97.31 87 ASP A O 1
ATOM 697 N N . ILE A 1 88 ? -6.698 -2.961 -2.686 1.00 97.06 88 ILE A N 1
ATOM 698 C CA . ILE A 1 88 ? -5.612 -2.566 -1.779 1.00 97.06 88 ILE A CA 1
ATOM 699 C C . ILE A 1 88 ? -5.877 -3.100 -0.365 1.00 97.06 88 ILE A C 1
ATOM 701 O O . ILE A 1 88 ? -4.953 -3.590 0.282 1.00 97.06 88 ILE A O 1
ATOM 705 N N . TRP A 1 89 ? -7.123 -3.039 0.119 1.00 96.75 89 TRP A N 1
ATOM 706 C CA . TRP A 1 89 ? -7.470 -3.571 1.441 1.00 96.75 89 TRP A CA 1
ATOM 707 C C . TRP A 1 89 ? -7.323 -5.087 1.535 1.00 96.75 89 TRP A C 1
ATOM 709 O O . TRP A 1 89 ? -6.727 -5.564 2.501 1.00 96.75 89 TRP A O 1
ATOM 719 N N . ARG A 1 90 ? -7.791 -5.825 0.523 1.00 96.75 90 ARG A N 1
ATOM 720 C CA . ARG A 1 90 ? -7.615 -7.284 0.438 1.00 96.75 90 ARG A CA 1
ATOM 721 C C . ARG A 1 90 ? -6.140 -7.665 0.357 1.00 96.75 90 ARG A C 1
ATOM 723 O O . ARG A 1 90 ? -5.699 -8.579 1.040 1.00 96.75 90 ARG A O 1
ATOM 730 N N . ALA A 1 91 ? -5.352 -6.929 -0.427 1.00 97.06 91 ALA A N 1
ATOM 731 C CA . ALA A 1 91 ? -3.914 -7.162 -0.550 1.00 97.06 91 ALA A CA 1
ATOM 732 C C . ALA A 1 91 ? -3.146 -6.912 0.764 1.00 97.06 91 ALA A C 1
ATOM 734 O O . ALA A 1 91 ? -2.079 -7.485 0.972 1.00 97.06 91 ALA A O 1
ATOM 735 N N . LEU A 1 92 ? -3.687 -6.068 1.648 1.00 96.00 92 LEU A N 1
ATOM 736 C CA . LEU A 1 92 ? -3.167 -5.816 2.994 1.00 96.00 92 LEU A CA 1
ATOM 737 C C . LEU A 1 92 ? -3.756 -6.747 4.068 1.00 96.00 92 LEU A C 1
ATOM 739 O O . LEU A 1 92 ? -3.412 -6.574 5.235 1.00 96.00 92 LEU A O 1
ATOM 743 N N . ASP A 1 93 ? -4.625 -7.695 3.698 1.00 94.12 93 ASP A N 1
ATOM 744 C CA . ASP A 1 93 ? -5.325 -8.597 4.627 1.00 94.12 93 ASP A CA 1
ATOM 745 C C . ASP A 1 93 ? -6.137 -7.837 5.701 1.00 94.12 93 ASP A C 1
ATOM 747 O O . ASP A 1 93 ? -6.185 -8.195 6.878 1.00 94.12 93 ASP A O 1
ATOM 751 N N . LEU A 1 94 ? -6.738 -6.708 5.304 1.00 90.50 94 LEU A N 1
ATOM 752 C CA . LEU A 1 94 ? -7.568 -5.860 6.173 1.00 90.50 94 LEU A CA 1
ATOM 753 C C . LEU A 1 94 ? -9.071 -5.967 5.874 1.00 90.50 94 LEU A C 1
ATOM 755 O O . LEU A 1 94 ? -9.871 -5.402 6.628 1.00 90.50 94 LEU A O 1
ATOM 759 N N . LEU A 1 95 ? -9.429 -6.655 4.787 1.00 89.25 95 LEU A N 1
ATOM 760 C CA . LEU A 1 95 ? -10.786 -6.916 4.310 1.00 89.25 95 LEU A CA 1
ATOM 761 C C . LEU A 1 95 ? -10.884 -8.366 3.835 1.00 89.25 95 LEU A C 1
ATOM 763 O O . LEU A 1 95 ? -11.844 -9.040 4.264 1.00 89.25 95 LEU A O 1
#

Solvent-accessible surface area (backbone atoms only — not comparable to full-atom values): 5573 Å² total; per-residue (Å²): 131,84,86,74,70,82,59,58,68,60,62,60,53,35,43,70,52,61,54,63,65,54,58,50,53,20,34,52,70,70,66,39,33,77,49,81,47,89,96,46,57,36,31,38,26,45,64,92,41,81,51,88,83,44,76,90,16,62,51,35,70,48,54,89,76,51,36,42,72,56,43,50,48,40,53,50,32,46,41,72,76,64,49,55,68,66,59,56,33,47,36,61,73,74,106